Protein AF-A0A954QNY7-F1 (afdb_monomer_lite)

Secondary structure (DSSP, 8-state):
------EEEESSSSSTT--TT--THHHHHHHHHHHHTT-HHHHHHHTS--EEEETTSPPP-

Radius of gyration: 12.73 Å; chains: 1; bounding box: 35×26×28 Å

pLDDT: mean 91.03, std 6.87, range [60.38, 96.38]

Structure (mmCIF, N/CA/C/O backbone):
data_AF-A0A954QNY7-F1
#
_entry.id   AF-A0A954QNY7-F1
#
loop_
_atom_site.group_PDB
_atom_site.id
_atom_site.t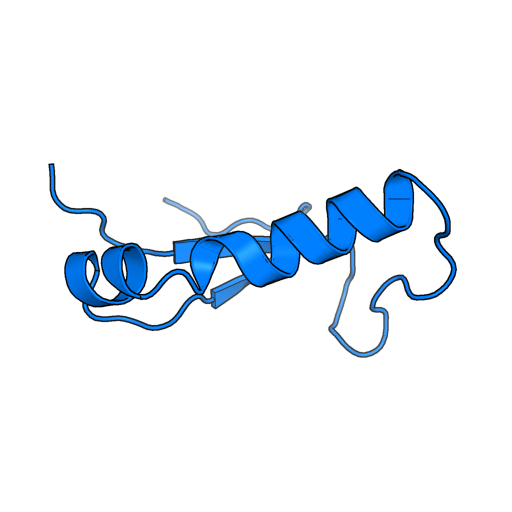ype_symbol
_atom_site.label_atom_id
_atom_site.label_alt_id
_atom_site.label_comp_id
_atom_site.label_asym_id
_atom_site.label_entity_id
_atom_site.label_seq_id
_atom_site.pdbx_PDB_ins_code
_atom_site.Cartn_x
_atom_site.Cartn_y
_atom_site.Cartn_z
_atom_site.occupancy
_atom_site.B_iso_or_equiv
_atom_site.auth_seq_id
_atom_site.auth_comp_id
_atom_site.auth_asym_id
_atom_site.auth_atom_id
_atom_site.pdbx_PDB_model_num
ATOM 1 N N . MET A 1 1 ? -22.450 3.016 3.280 1.00 61.81 1 MET A N 1
ATOM 2 C CA . MET A 1 1 ? -21.389 2.012 3.511 1.00 61.81 1 MET A CA 1
ATOM 3 C C . MET A 1 1 ? -20.230 2.717 4.188 1.00 61.81 1 MET A C 1
ATOM 5 O O . MET A 1 1 ? -19.866 3.785 3.714 1.00 61.81 1 MET A O 1
ATOM 9 N N . LYS A 1 2 ? -19.706 2.174 5.291 1.00 82.50 2 LYS A N 1
ATOM 10 C CA . LYS A 1 2 ? -18.446 2.627 5.898 1.00 82.50 2 LYS A CA 1
ATOM 11 C C . LYS A 1 2 ? -17.380 1.608 5.492 1.00 82.50 2 LYS A C 1
ATOM 13 O O . LYS A 1 2 ? -17.655 0.411 5.564 1.00 82.50 2 LYS A O 1
ATOM 18 N N . TYR A 1 3 ? -16.241 2.066 4.991 1.00 89.38 3 TYR A N 1
ATOM 19 C CA . TYR A 1 3 ? -15.105 1.184 4.721 1.00 89.38 3 TYR A CA 1
ATOM 20 C C . TYR A 1 3 ? -14.539 0.686 6.059 1.00 89.38 3 TYR A C 1
ATOM 22 O O . TYR A 1 3 ? -14.566 1.436 7.034 1.00 89.38 3 TYR A O 1
ATOM 30 N N . GLN A 1 4 ? -14.075 -0.564 6.116 1.00 91.38 4 GLN A N 1
ATOM 31 C CA . GLN A 1 4 ? -13.469 -1.128 7.333 1.00 91.38 4 GLN A CA 1
ATOM 32 C C . GLN A 1 4 ? -11.948 -1.019 7.333 1.00 91.38 4 GLN A C 1
ATOM 34 O O . GLN A 1 4 ? -11.364 -0.764 8.380 1.00 91.38 4 GLN A O 1
ATOM 39 N N . GLU A 1 5 ? -11.318 -1.167 6.167 1.00 93.81 5 GLU A N 1
ATOM 40 C CA . GLU A 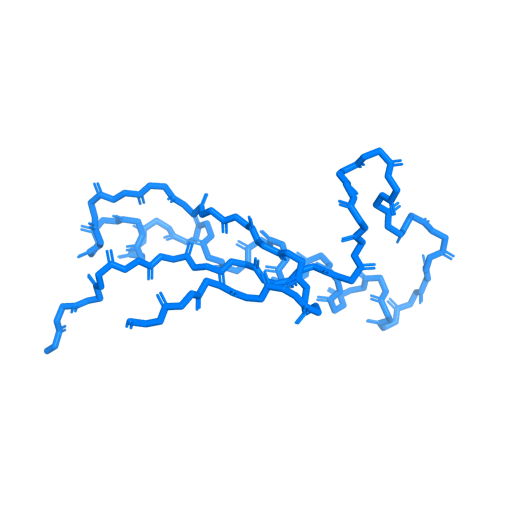1 5 ? -9.864 -1.192 6.034 1.00 93.81 5 GLU A CA 1
ATOM 41 C C . GLU A 1 5 ? -9.419 -0.562 4.710 1.00 93.81 5 GLU A C 1
ATOM 43 O O . GLU A 1 5 ? -10.185 -0.477 3.745 1.00 93.81 5 GLU A O 1
ATOM 48 N N . LEU A 1 6 ? -8.162 -0.120 4.682 1.00 95.50 6 LEU A N 1
ATOM 49 C CA . LEU A 1 6 ? -7.478 0.423 3.514 1.00 95.50 6 LEU A CA 1
ATOM 50 C C . LEU A 1 6 ? -6.256 -0.453 3.232 1.00 95.50 6 LEU A C 1
ATOM 52 O O . LEU A 1 6 ? -5.257 -0.352 3.938 1.00 95.50 6 LEU A O 1
ATOM 56 N N . ILE A 1 7 ? -6.345 -1.315 2.219 1.00 95.44 7 ILE A N 1
ATOM 57 C CA . ILE A 1 7 ? -5.318 -2.318 1.914 1.00 95.44 7 ILE A CA 1
ATOM 58 C C . ILE A 1 7 ? -4.649 -2.014 0.573 1.00 95.44 7 ILE A C 1
ATOM 60 O O . ILE A 1 7 ? -5.293 -2.023 -0.475 1.00 95.44 7 ILE A O 1
ATOM 64 N N . ILE A 1 8 ? -3.340 -1.783 0.612 1.00 95.00 8 ILE A N 1
ATOM 65 C CA . ILE A 1 8 ? -2.472 -1.655 -0.558 1.00 95.00 8 ILE A CA 1
ATOM 66 C C . ILE A 1 8 ? -1.912 -3.040 -0.898 1.00 95.00 8 ILE A C 1
ATOM 68 O O . ILE A 1 8 ? -1.344 -3.712 -0.040 1.00 95.00 8 ILE A O 1
ATOM 72 N N . LEU A 1 9 ? -2.025 -3.470 -2.153 1.00 93.00 9 LEU A N 1
ATOM 73 C CA . LEU A 1 9 ? -1.392 -4.704 -2.622 1.00 93.00 9 LEU A CA 1
ATOM 74 C C . LEU A 1 9 ? -0.125 -4.365 -3.397 1.00 93.00 9 LEU A C 1
ATOM 76 O O . LEU A 1 9 ? -0.180 -3.624 -4.378 1.00 93.00 9 LEU A O 1
ATOM 80 N N . LEU A 1 10 ? 1.008 -4.909 -2.956 1.00 92.38 10 LEU A N 1
ATOM 81 C CA . LEU A 1 10 ? 2.302 -4.690 -3.596 1.00 92.38 10 LEU A CA 1
ATOM 82 C C . LEU A 1 10 ? 2.867 -5.987 -4.192 1.00 92.38 10 LEU A C 1
ATOM 84 O O . LEU A 1 10 ? 2.779 -7.045 -3.557 1.00 92.38 10 LEU A O 1
ATOM 88 N N . PRO A 1 11 ? 3.500 -5.919 -5.378 1.00 90.44 11 PRO A N 1
ATOM 89 C CA . PRO A 1 11 ? 4.184 -7.047 -5.999 1.00 90.44 11 PRO A CA 1
ATOM 90 C C . PRO A 1 11 ? 5.614 -7.193 -5.450 1.00 90.44 11 PRO A C 1
ATOM 92 O O . PRO A 1 11 ? 6.588 -7.180 -6.197 1.00 90.44 11 PRO A O 1
ATOM 95 N N . CYS A 1 12 ? 5.759 -7.293 -4.130 1.00 87.50 12 CYS A N 1
ATOM 96 C CA . CYS A 1 12 ? 7.042 -7.558 -3.481 1.00 87.50 12 CYS A CA 1
ATOM 97 C C . CYS A 1 12 ? 6.867 -8.478 -2.275 1.00 87.50 12 CYS A C 1
ATOM 99 O O . CYS A 1 12 ? 5.779 -8.596 -1.716 1.00 87.50 12 CYS A O 1
ATOM 101 N N . HIS A 1 13 ? 7.939 -9.164 -1.878 1.00 85.81 13 HIS A N 1
ATOM 102 C CA . HIS A 1 13 ? 7.925 -10.052 -0.716 1.00 85.81 13 HIS A CA 1
ATOM 103 C C . HIS A 1 13 ? 8.072 -9.303 0.608 1.00 85.81 13 HIS A C 1
ATOM 105 O O . HIS A 1 13 ? 7.516 -9.736 1.620 1.00 85.81 13 HIS A O 1
ATOM 111 N N . SER A 1 14 ? 8.797 -8.189 0.568 1.00 88.00 14 SER A N 1
ATOM 112 C CA . SER A 1 14 ? 9.042 -7.248 1.651 1.00 88.00 14 SER A CA 1
ATOM 113 C C . SER A 1 14 ? 9.217 -5.840 1.060 1.00 88.00 14 SER A C 1
ATOM 115 O O . SER A 1 14 ? 9.377 -5.693 -0.154 1.00 88.00 14 SER A O 1
ATOM 117 N N . LEU A 1 15 ? 9.223 -4.796 1.894 1.00 87.44 15 LEU A N 1
ATOM 118 C CA . LEU A 1 15 ? 9.592 -3.453 1.423 1.00 87.44 15 LEU A CA 1
ATOM 119 C C . LEU A 1 15 ? 11.079 -3.342 1.045 1.00 87.44 15 LEU A C 1
ATOM 121 O O . LEU A 1 15 ? 11.437 -2.431 0.305 1.00 87.44 15 LEU A O 1
ATOM 125 N N . GLU A 1 16 ? 11.937 -4.253 1.513 1.00 89.00 16 GLU A N 1
ATOM 126 C CA . GLU A 1 16 ? 13.344 -4.309 1.087 1.00 89.00 16 GLU A CA 1
ATOM 127 C C . GLU A 1 16 ? 13.449 -4.709 -0.393 1.00 89.00 16 GLU A C 1
ATOM 129 O O . GLU A 1 16 ? 14.304 -4.202 -1.114 1.00 89.00 16 GLU A O 1
ATOM 134 N N . ASP A 1 17 ? 12.505 -5.530 -0.861 1.00 88.38 17 ASP A N 1
ATOM 135 C CA . ASP A 1 17 ? 12.376 -5.974 -2.253 1.00 88.38 17 ASP A CA 1
ATOM 136 C C . ASP A 1 17 ? 11.433 -5.083 -3.079 1.00 88.38 17 ASP A C 1
ATOM 138 O O . ASP A 1 17 ? 10.874 -5.521 -4.089 1.00 88.38 17 ASP A O 1
ATOM 142 N N . PHE A 1 18 ? 11.186 -3.842 -2.645 1.00 87.50 18 PHE A N 1
ATOM 143 C CA . PHE A 1 18 ? 10.280 -2.946 -3.362 1.00 87.50 18 PHE A CA 1
ATOM 144 C C . PHE A 1 18 ? 10.794 -2.692 -4.795 1.00 87.50 18 PHE A C 1
ATOM 146 O O . PHE A 1 18 ? 11.978 -2.378 -4.975 1.00 87.50 18 PHE A O 1
ATOM 153 N N . PRO A 1 19 ? 9.944 -2.807 -5.836 1.00 87.25 19 PRO A N 1
ATOM 154 C CA . PRO A 1 19 ? 10.417 -2.866 -7.214 1.00 87.25 19 PRO A CA 1
ATOM 155 C C . PRO A 1 19 ? 10.746 -1.469 -7.761 1.00 87.25 19 PRO A C 1
ATOM 157 O O . PRO A 1 19 ? 9.984 -0.836 -8.484 1.00 87.25 19 PRO A O 1
ATOM 160 N N . THR A 1 20 ? 11.940 -0.994 -7.416 1.00 88.75 20 THR A N 1
ATOM 161 C CA . THR A 1 20 ? 12.485 0.326 -7.784 1.00 88.75 20 THR A CA 1
ATOM 162 C C . THR A 1 20 ? 13.090 0.388 -9.189 1.00 88.75 20 THR A C 1
ATOM 164 O O . THR A 1 20 ? 13.510 1.453 -9.632 1.00 88.75 20 THR A O 1
ATOM 167 N N . HIS A 1 21 ? 13.143 -0.741 -9.899 1.00 91.50 21 HIS A N 1
ATOM 168 C CA . HIS A 1 21 ? 13.736 -0.852 -11.234 1.00 91.50 21 HIS A CA 1
ATOM 169 C C . HIS A 1 21 ? 12.762 -0.505 -12.373 1.00 91.50 21 HIS A C 1
ATOM 171 O O . HIS A 1 21 ? 13.187 -0.402 -13.524 1.00 91.50 21 HIS A O 1
ATOM 177 N N . HIS A 1 22 ? 11.468 -0.343 -12.077 1.00 91.56 22 HIS A N 1
ATOM 178 C CA . HIS A 1 22 ? 10.476 0.064 -13.068 1.00 91.56 22 HIS A CA 1
ATOM 179 C C . HIS A 1 22 ? 10.692 1.511 -13.528 1.00 91.56 22 HIS A C 1
ATOM 181 O O . HIS A 1 22 ? 11.225 2.353 -12.805 1.00 91.56 22 HIS A O 1
ATOM 187 N N . SER A 1 23 ? 10.234 1.815 -14.742 1.00 94.25 23 SER A N 1
ATOM 188 C CA . SER A 1 23 ? 10.215 3.170 -15.299 1.00 94.25 23 SER A CA 1
ATOM 189 C C . SER A 1 23 ? 8.974 3.365 -16.171 1.00 94.25 23 SER A C 1
ATOM 191 O O . SER A 1 23 ? 8.330 2.389 -16.550 1.00 94.25 23 SER A O 1
ATOM 193 N N . GLY A 1 24 ? 8.627 4.617 -16.479 1.00 95.56 24 GLY A N 1
ATOM 194 C CA . GLY A 1 24 ? 7.428 4.929 -17.262 1.00 95.56 24 GLY A CA 1
ATOM 195 C C . GLY A 1 24 ? 6.140 4.502 -16.552 1.00 95.56 24 GLY A C 1
ATOM 196 O O . GLY A 1 24 ? 6.018 4.674 -15.338 1.00 95.56 24 GLY A O 1
ATOM 197 N N . GLU A 1 25 ? 5.201 3.941 -17.313 1.00 95.94 25 GLU A N 1
ATOM 198 C CA . GLU A 1 25 ? 3.859 3.576 -16.834 1.00 95.94 25 GLU A CA 1
ATOM 199 C C . GLU A 1 25 ? 3.887 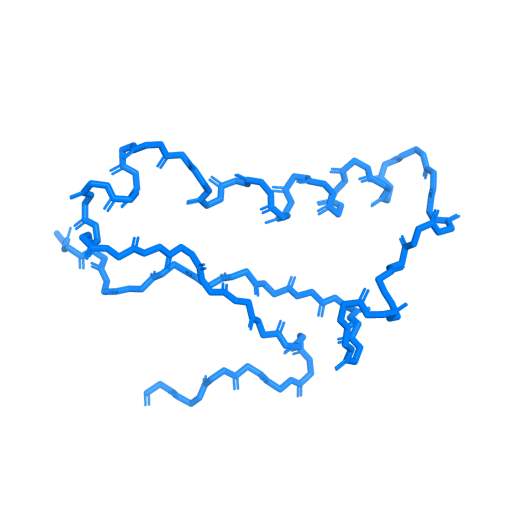2.576 -15.668 1.00 95.94 25 GLU A C 1
ATOM 201 O O . GLU A 1 25 ? 3.099 2.705 -14.734 1.00 95.94 25 GLU A O 1
ATOM 206 N N . ASP A 1 26 ? 4.835 1.632 -15.655 1.00 92.75 26 ASP A N 1
ATOM 207 C CA . ASP A 1 26 ? 4.950 0.644 -14.573 1.00 92.75 26 ASP A CA 1
ATOM 208 C C . ASP A 1 26 ? 5.319 1.304 -13.234 1.00 92.75 26 ASP A C 1
ATOM 210 O O . ASP A 1 26 ? 4.764 0.974 -12.183 1.00 92.75 26 ASP A O 1
ATOM 214 N N . ALA A 1 27 ? 6.242 2.271 -13.264 1.00 94.44 27 ALA A N 1
ATOM 215 C CA . ALA A 1 27 ? 6.630 3.023 -12.073 1.00 94.44 27 ALA A CA 1
ATOM 216 C C . ALA A 1 27 ? 5.501 3.949 -11.601 1.00 94.44 27 ALA A C 1
ATOM 218 O O . ALA A 1 27 ? 5.269 4.079 -10.398 1.00 94.44 27 ALA A O 1
ATOM 219 N N . GLU A 1 28 ? 4.787 4.572 -12.543 1.00 95.31 28 GLU A N 1
ATOM 220 C CA . GLU A 1 28 ? 3.625 5.411 -12.252 1.00 95.31 28 GLU A CA 1
ATOM 221 C C . GLU A 1 28 ? 2.504 4.600 -11.594 1.00 95.31 28 GLU A C 1
ATOM 223 O O . GLU A 1 28 ? 1.991 4.999 -10.548 1.00 95.31 28 GLU A O 1
ATOM 228 N N . GLY A 1 29 ? 2.179 3.429 -12.146 1.00 93.31 29 GLY A N 1
ATOM 229 C CA . GLY A 1 29 ? 1.170 2.527 -11.600 1.00 93.31 29 GLY A CA 1
ATOM 230 C C . GLY A 1 29 ? 1.514 2.048 -10.190 1.00 93.31 29 GLY A C 1
ATOM 231 O O . GLY A 1 29 ? 0.662 2.084 -9.299 1.00 93.31 29 GLY A O 1
ATOM 232 N N . LEU A 1 30 ? 2.773 1.670 -9.952 1.00 93.50 30 LEU A N 1
ATOM 233 C CA . LEU A 1 30 ? 3.249 1.269 -8.628 1.00 93.50 30 LEU A CA 1
ATOM 234 C C . LEU A 1 30 ? 3.138 2.411 -7.605 1.00 93.50 30 LEU A C 1
ATOM 236 O O . LEU A 1 30 ? 2.660 2.202 -6.487 1.00 93.50 30 LEU A O 1
ATOM 240 N N . LEU A 1 31 ? 3.550 3.626 -7.979 1.00 93.56 31 LEU A N 1
ATOM 241 C CA . LEU A 1 31 ? 3.458 4.796 -7.106 1.00 93.56 31 LEU A CA 1
ATOM 242 C C . LEU A 1 31 ? 1.999 5.167 -6.820 1.00 93.56 31 LEU A C 1
ATOM 244 O O . LEU A 1 31 ? 1.656 5.471 -5.675 1.00 93.56 31 LEU A O 1
ATOM 248 N N . ALA A 1 32 ? 1.134 5.115 -7.832 1.00 94.50 32 ALA A N 1
ATOM 249 C CA . ALA A 1 32 ? -0.294 5.350 -7.671 1.00 94.50 32 ALA A CA 1
ATOM 250 C C . ALA A 1 32 ? -0.913 4.333 -6.702 1.00 94.50 32 ALA A C 1
ATOM 252 O O . ALA A 1 32 ? -1.607 4.733 -5.769 1.00 94.50 32 ALA A O 1
ATOM 253 N N . ALA A 1 33 ? -0.603 3.040 -6.851 1.00 92.50 33 ALA A N 1
ATOM 254 C CA . ALA A 1 33 ? -1.073 1.998 -5.939 1.00 92.50 33 ALA A CA 1
ATOM 255 C C . ALA A 1 33 ? -0.610 2.242 -4.493 1.00 92.50 33 ALA A C 1
ATOM 257 O O . ALA A 1 33 ? -1.413 2.149 -3.564 1.00 92.50 33 ALA A O 1
ATOM 258 N N . TRP A 1 34 ? 0.658 2.623 -4.300 1.00 92.56 34 TRP A N 1
ATOM 259 C CA . TRP A 1 34 ? 1.211 2.927 -2.978 1.00 92.56 34 TRP A CA 1
ATOM 260 C C . TRP A 1 34 ? 0.572 4.154 -2.318 1.00 92.56 34 TRP A C 1
ATOM 262 O O . TRP A 1 34 ? 0.427 4.198 -1.099 1.00 92.56 34 TRP A O 1
ATOM 272 N N . THR A 1 35 ? 0.195 5.164 -3.103 1.00 94.50 35 THR A N 1
ATOM 273 C CA . THR A 1 35 ? -0.208 6.477 -2.571 1.00 94.50 35 THR A CA 1
ATOM 274 C C . THR A 1 35 ? -1.717 6.703 -2.526 1.00 94.50 35 THR A C 1
ATOM 276 O O . THR A 1 35 ? -2.179 7.467 -1.681 1.00 94.50 35 THR A O 1
ATOM 279 N N . ALA A 1 36 ? -2.510 6.027 -3.361 1.00 95.44 36 ALA A N 1
ATOM 280 C CA . ALA A 1 36 ? -3.942 6.301 -3.508 1.00 95.44 36 ALA A CA 1
ATOM 281 C C . ALA A 1 36 ? -4.730 6.208 -2.188 1.00 95.44 36 ALA A C 1
ATOM 283 O O . ALA A 1 36 ? -5.571 7.063 -1.901 1.00 95.44 36 ALA A O 1
ATOM 284 N N . LEU A 1 37 ? -4.442 5.202 -1.355 1.00 96.25 37 LEU A N 1
ATOM 285 C CA . LEU A 1 37 ? -5.167 4.993 -0.096 1.00 96.25 37 LEU A CA 1
ATOM 286 C C . LEU A 1 37 ? -4.760 5.958 1.024 1.00 96.25 37 LEU A C 1
ATOM 288 O O . LEU A 1 37 ? -5.455 6.044 2.032 1.00 96.25 37 LEU A O 1
ATOM 292 N N . TRP A 1 38 ? -3.710 6.759 0.829 1.00 96.38 38 TRP A N 1
ATOM 293 C CA . TRP A 1 38 ? -3.327 7.823 1.760 1.00 96.38 38 TRP A CA 1
ATOM 294 C C . TRP A 1 38 ? -4.193 9.084 1.633 1.00 96.38 38 TRP A C 1
ATOM 296 O O . TRP A 1 38 ? -3.937 10.087 2.301 1.00 96.38 38 TRP A O 1
ATOM 306 N N . HIS A 1 39 ? -5.234 9.063 0.794 1.00 96.00 39 HIS A N 1
ATOM 307 C CA . HIS A 1 39 ? -6.148 10.188 0.655 1.00 96.00 39 HIS A CA 1
ATOM 308 C C . HIS A 1 39 ? -6.840 10.516 2.001 1.00 96.00 39 HIS A C 1
ATOM 310 O O . HIS A 1 39 ? -7.516 9.649 2.564 1.00 96.00 39 HIS A O 1
ATOM 316 N N . PRO A 1 40 ? -6.779 11.768 2.503 1.00 95.75 40 PRO A N 1
ATOM 317 C CA . PRO A 1 40 ? -7.277 12.117 3.839 1.00 95.75 40 PRO A CA 1
ATOM 318 C C . PRO A 1 40 ? -8.747 11.759 4.087 1.00 95.75 40 PRO A C 1
ATOM 320 O O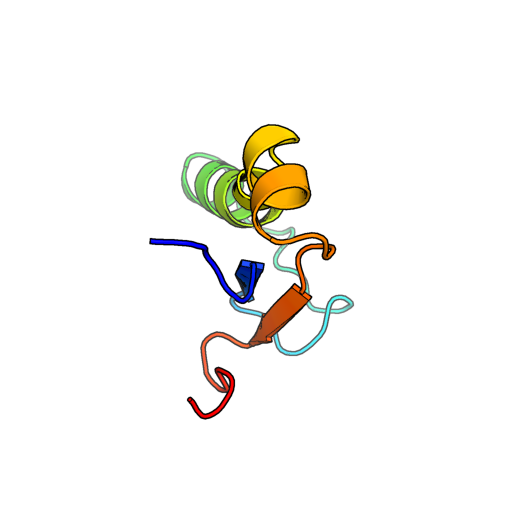 . PRO A 1 40 ? -9.107 11.345 5.185 1.00 95.75 40 PRO A O 1
ATOM 323 N N . ALA A 1 41 ? -9.602 11.875 3.064 1.00 95.38 41 ALA A N 1
ATOM 324 C CA . ALA A 1 41 ? -11.015 11.511 3.190 1.00 95.38 41 ALA A CA 1
ATOM 325 C C . ALA A 1 41 ? -11.239 10.000 3.390 1.00 95.38 41 ALA A C 1
ATOM 327 O O . ALA A 1 41 ? -12.200 9.621 4.052 1.00 95.38 41 ALA A O 1
ATOM 328 N N . LEU A 1 42 ? -10.364 9.143 2.846 1.00 94.88 42 LEU A N 1
ATOM 329 C CA . LEU A 1 42 ? -10.442 7.694 3.050 1.00 94.88 42 LEU A CA 1
ATOM 330 C C . LEU A 1 42 ? -10.012 7.345 4.472 1.00 94.88 42 LEU A C 1
ATOM 332 O O . LEU A 1 42 ? -10.746 6.668 5.183 1.00 94.88 42 LEU A O 1
ATOM 336 N N . ILE A 1 43 ? -8.880 7.898 4.910 1.00 96.06 43 ILE A N 1
ATOM 337 C CA . ILE A 1 43 ? -8.370 7.739 6.276 1.00 96.06 43 ILE A CA 1
ATOM 338 C C . ILE A 1 43 ? -9.420 8.179 7.302 1.00 96.06 43 ILE A C 1
ATOM 340 O O . ILE A 1 43 ? -9.714 7.451 8.244 1.00 96.06 43 ILE A O 1
ATOM 344 N N . ALA A 1 44 ? -10.041 9.344 7.099 1.00 95.38 44 ALA A N 1
ATOM 345 C CA . ALA A 1 44 ? -11.095 9.838 7.980 1.00 95.38 44 ALA A CA 1
ATOM 346 C C . ALA A 1 44 ? -12.354 8.952 7.966 1.00 95.38 44 ALA A C 1
ATOM 348 O O . ALA A 1 44 ? -13.028 8.834 8.984 1.00 95.38 44 ALA A O 1
ATOM 349 N N . ALA A 1 45 ? -12.681 8.331 6.829 1.00 94.94 45 ALA A N 1
ATOM 350 C CA . ALA A 1 45 ? -13.838 7.447 6.715 1.00 94.94 45 ALA A CA 1
ATOM 351 C C . ALA A 1 45 ? -13.632 6.090 7.411 1.00 94.94 45 ALA A C 1
ATOM 353 O O . ALA A 1 45 ? -14.609 5.509 7.887 1.00 94.94 45 ALA A O 1
ATOM 354 N N . VAL A 1 46 ? -12.393 5.589 7.444 1.00 95.69 46 VAL A N 1
ATOM 355 C CA . VAL A 1 46 ? -12.032 4.269 7.998 1.00 95.69 46 VAL A CA 1
ATOM 356 C C . VAL A 1 46 ? -11.550 4.375 9.449 1.00 95.69 46 VAL A C 1
ATOM 358 O O . VAL A 1 46 ? -11.665 3.418 10.205 1.00 95.69 46 VAL A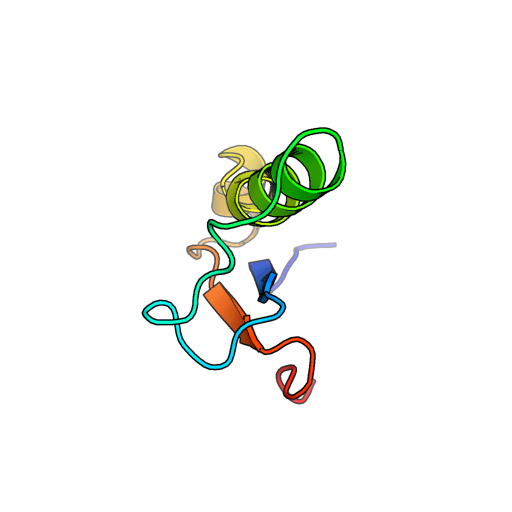 O 1
ATOM 361 N N . GLU A 1 47 ? -11.066 5.552 9.858 1.00 95.44 47 GLU A N 1
ATOM 362 C CA . GLU A 1 47 ? -10.467 5.816 11.177 1.00 95.44 47 GLU A CA 1
ATOM 363 C C . GLU A 1 47 ? -9.210 4.966 11.450 1.00 95.44 47 GLU A C 1
ATOM 365 O O . GLU A 1 47 ? -8.834 4.723 12.595 1.00 95.44 47 GLU A O 1
ATOM 370 N N . SER A 1 48 ? -8.520 4.544 10.386 1.00 94.25 48 SER A N 1
ATOM 371 C CA . SER A 1 48 ? -7.270 3.785 10.442 1.00 94.25 48 SER A CA 1
ATOM 372 C C . SER A 1 48 ? -6.317 4.186 9.309 1.00 94.25 48 SER A C 1
ATOM 374 O O . SER A 1 48 ? -6.712 4.832 8.333 1.00 94.25 48 SER A O 1
ATOM 376 N N . MET A 1 49 ? -5.031 3.857 9.467 1.00 95.62 49 MET A N 1
ATOM 377 C CA . MET A 1 49 ? -4.019 4.081 8.430 1.00 95.62 49 MET A CA 1
ATOM 378 C C . MET A 1 49 ? -4.042 2.951 7.393 1.00 95.62 49 MET A C 1
ATOM 380 O O . MET A 1 49 ? -4.344 1.814 7.763 1.00 95.62 49 MET A O 1
ATOM 384 N N . PRO A 1 50 ? -3.660 3.220 6.130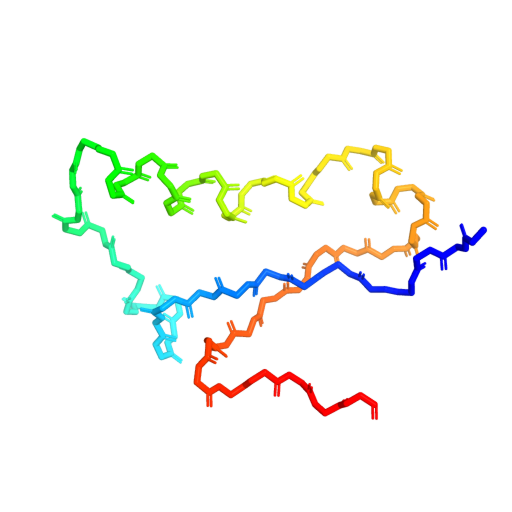 1.00 96.19 50 PRO A N 1
ATOM 385 C CA . PRO A 1 50 ? -3.467 2.169 5.142 1.00 96.19 50 PRO A CA 1
ATOM 386 C C . PRO A 1 50 ? -2.447 1.128 5.603 1.00 96.19 50 PRO A C 1
ATOM 388 O O . PRO A 1 50 ? -1.383 1.465 6.127 1.00 96.19 50 PRO A O 1
ATOM 391 N N . THR A 1 51 ? -2.762 -0.138 5.367 1.00 94.69 51 THR A N 1
ATOM 392 C CA . THR A 1 51 ? -1.847 -1.270 5.518 1.00 94.69 51 THR A CA 1
ATOM 393 C C . THR A 1 51 ? -1.487 -1.805 4.139 1.00 94.69 51 THR A C 1
ATOM 395 O O . THR A 1 51 ? -2.124 -1.465 3.139 1.00 94.69 51 THR A O 1
ATOM 398 N N . TRP A 1 52 ? -0.440 -2.621 4.054 1.00 93.38 52 TRP A N 1
ATOM 399 C CA . TRP A 1 52 ? -0.068 -3.255 2.796 1.00 93.38 52 TRP A CA 1
ATOM 400 C C . TRP A 1 52 ? 0.131 -4.755 2.970 1.00 93.38 52 TRP A C 1
ATOM 402 O O . TRP A 1 52 ? 0.553 -5.221 4.029 1.00 93.38 52 TRP A O 1
ATOM 412 N N . TYR A 1 53 ? -0.169 -5.490 1.904 1.00 93.62 53 TYR A N 1
ATOM 413 C CA . TYR A 1 53 ? 0.022 -6.929 1.808 1.00 93.62 53 TYR A CA 1
ATOM 414 C C . TYR A 1 53 ? 0.685 -7.286 0.485 1.00 93.62 53 TYR A C 1
ATOM 416 O O . TYR A 1 53 ? 0.641 -6.543 -0.500 1.00 93.62 53 TYR A O 1
ATOM 424 N N . ARG A 1 54 ? 1.296 -8.466 0.472 1.00 91.94 54 ARG A N 1
ATOM 425 C CA . ARG A 1 54 ? 1.813 -9.083 -0.745 1.00 91.94 54 ARG A CA 1
ATOM 426 C C . ARG A 1 54 ? 0.630 -9.422 -1.640 1.00 91.94 54 ARG A C 1
ATOM 428 O O . ARG A 1 54 ? -0.337 -10.010 -1.160 1.00 91.94 54 ARG A O 1
ATOM 435 N N . VAL A 1 55 ? 0.722 -9.123 -2.932 1.00 89.56 55 VAL A N 1
ATOM 436 C CA . VAL A 1 55 ? -0.348 -9.472 -3.883 1.00 89.56 55 VAL A CA 1
ATOM 437 C C . VAL A 1 55 ? -0.642 -10.981 -3.905 1.00 89.56 55 VAL A C 1
ATOM 439 O O . VAL A 1 55 ? -1.796 -11.377 -4.024 1.00 89.56 55 VAL A O 1
ATOM 442 N N . ASP A 1 56 ? 0.378 -11.815 -3.684 1.00 89.00 56 ASP A N 1
ATOM 443 C CA . ASP A 1 56 ? 0.247 -13.279 -3.638 1.00 89.00 56 ASP A CA 1
ATOM 444 C C . ASP A 1 56 ? -0.265 -13.808 -2.287 1.00 89.00 56 ASP A C 1
ATOM 446 O O . ASP A 1 56 ? -0.466 -15.009 -2.117 1.00 89.00 56 ASP A O 1
ATOM 450 N N . THR A 1 57 ? -0.380 -12.949 -1.273 1.00 88.88 57 THR A N 1
ATOM 451 C CA . THR A 1 57 ? -0.796 -13.332 0.086 1.00 88.88 57 THR A CA 1
ATOM 452 C C . THR A 1 57 ? -1.698 -12.246 0.684 1.00 88.88 57 THR A C 1
ATOM 454 O O . THR A 1 57 ? -1.327 -11.612 1.677 1.00 88.88 57 THR A O 1
ATOM 457 N N . PRO A 1 58 ? -2.854 -11.970 0.050 1.00 82.25 58 PRO A N 1
ATOM 458 C CA . PRO A 1 58 ? -3.801 -10.991 0.562 1.00 82.25 58 PRO A CA 1
ATOM 459 C C . PRO A 1 58 ? -4.393 -11.469 1.901 1.00 82.25 58 PRO A C 1
ATOM 461 O O . PRO A 1 58 ? -4.389 -12.672 2.177 1.00 82.25 58 PRO A O 1
ATOM 464 N N . PRO A 1 59 ? -4.901 -10.551 2.741 1.00 82.44 59 PRO A N 1
ATOM 465 C CA . PRO A 1 59 ? -5.545 -10.925 3.992 1.00 82.44 59 PRO A CA 1
ATOM 466 C C . PRO A 1 59 ? -6.803 -11.763 3.729 1.00 82.44 59 PRO A C 1
ATOM 468 O O . PRO A 1 59 ? -7.530 -11.532 2.760 1.00 82.44 59 PRO A O 1
ATOM 471 N N . GLU A 1 60 ? -7.047 -12.742 4.599 1.00 76.81 60 GLU A N 1
ATOM 472 C CA . GLU A 1 60 ? -8.296 -13.506 4.614 1.00 76.81 60 GLU A CA 1
ATOM 473 C C . GLU A 1 60 ? -9.435 -12.590 5.095 1.00 76.81 60 GLU A C 1
ATOM 475 O O . GLU A 1 60 ? -9.249 -11.833 6.050 1.00 76.81 60 GLU A O 1
ATOM 480 N N . GLN A 1 61 ? -10.576 -12.612 4.393 1.00 60.38 61 GLN A N 1
ATOM 481 C CA . GLN A 1 61 ? -11.736 -11.749 4.671 1.00 60.38 61 GLN A CA 1
ATOM 482 C C . GLN A 1 61 ? -12.563 -12.217 5.870 1.00 60.38 61 GLN A C 1
ATOM 484 O O . GLN A 1 61 ? -12.766 -13.446 6.000 1.00 60.38 61 GLN A O 1
#

Foldseek 3Di:
DQDQAAEQEAQAPDVVRHPPVDDDPVVVVRVCSVCVCVPVVNCVRNVDDYDYDYNVDDDDD

Sequence (61 aa):
MKYQELIILLPCHSLEDFPTHHSGEDAEGLLAAWTALWHPALIAAVESMPTWYRVDTPPEQ